Protein AF-A0A2K1Q4A9-F1 (afdb_monomer)

Foldseek 3Di:
DCCPCVFPVVVVQHDDLLSSLVSVCVVCVDPVVLVVLLVVLVVLLVDDLVSSQVVVCVVNVVRDDCVVVVDRSNRSSVVSNVSSD

InterPro domains:
  IPR041129 CdiI immunity protein [PF18593] (4-83)

Mean predicted aligned error: 3.62 Å

Secondary structure (DSSP, 8-state):
-HHHHSSTTGGGT-SSHHHHHHHHHHH---HHHHHHHHHHHHHHTTS-HHHHHHHHHHHTTTS--GGGGT--HHHHHHHHHHHT-

Solvent-accessible surface area (backbone atoms only — not comparable to full-atom values): 4899 Å² total; per-residue (Å²): 105,60,71,68,49,52,26,96,67,16,72,82,44,30,93,45,73,55,45,26,44,45,42,49,49,64,76,47,76,47,67,66,59,55,50,51,52,49,51,53,54,57,56,52,66,71,49,55,73,69,58,37,44,54,55,49,43,60,75,29,70,75,64,55,62,44,60,85,74,79,32,48,68,66,57,44,51,52,52,51,54,60,50,69,105

Structure (mmCIF, N/CA/C/O backbone):
data_AF-A0A2K1Q4A9-F1
#
_entry.id   AF-A0A2K1Q4A9-F1
#
loop_
_atom_site.group_PDB
_atom_site.id
_atom_site.type_symbol
_atom_site.label_atom_id
_atom_site.label_alt_id
_atom_site.label_comp_id
_atom_site.label_asym_id
_atom_site.label_entity_id
_atom_site.label_seq_id
_atom_site.pdbx_PDB_ins_code
_atom_site.Cartn_x
_atom_site.Cartn_y
_atom_site.Cartn_z
_atom_site.occupancy
_atom_site.B_iso_or_equiv
_atom_site.auth_seq_id
_atom_site.auth_comp_id
_atom_site.auth_asym_id
_atom_site.auth_atom_id
_atom_site.pdbx_PDB_model_num
ATOM 1 N N . MET A 1 1 ? 4.179 3.787 -7.803 1.00 83.00 1 MET A N 1
ATOM 2 C CA . MET A 1 1 ? 4.367 2.371 -7.423 1.00 83.00 1 MET A CA 1
ATOM 3 C C . MET A 1 1 ? 3.080 1.581 -7.629 1.00 83.00 1 MET A C 1
ATOM 5 O O . MET A 1 1 ? 3.051 0.826 -8.581 1.00 83.00 1 MET A O 1
ATOM 9 N N . ILE A 1 2 ? 2.008 1.794 -6.847 1.00 82.62 2 ILE A N 1
ATOM 10 C CA . ILE A 1 2 ? 0.778 0.964 -6.904 1.00 82.62 2 ILE A CA 1
ATOM 11 C C . ILE A 1 2 ? 0.173 0.893 -8.312 1.00 82.62 2 ILE A C 1
ATOM 13 O O . ILE A 1 2 ? 0.055 -0.195 -8.853 1.00 82.62 2 ILE A O 1
ATOM 17 N N . LEU A 1 3 ? -0.121 2.038 -8.934 1.00 84.38 3 LEU A N 1
ATOM 18 C CA . LEU A 1 3 ? -0.754 2.087 -10.262 1.00 84.38 3 LEU A CA 1
ATOM 19 C C . LEU A 1 3 ? 0.085 1.471 -11.393 1.00 84.38 3 LEU A C 1
ATOM 21 O O . LEU A 1 3 ? -0.462 1.106 -12.424 1.00 84.38 3 LEU A O 1
ATOM 25 N N . VAL A 1 4 ? 1.406 1.392 -11.216 1.00 84.44 4 VAL A N 1
ATOM 26 C CA . VAL A 1 4 ? 2.333 0.923 -12.258 1.00 84.44 4 VAL A CA 1
ATOM 27 C C . VAL A 1 4 ? 2.652 -0.555 -12.055 1.00 84.44 4 VAL A C 1
ATOM 29 O O . VAL A 1 4 ? 2.486 -1.347 -12.966 1.00 84.44 4 VAL A O 1
ATOM 32 N N . PHE A 1 5 ? 3.064 -0.927 -10.844 1.00 85.38 5 PHE A N 1
ATOM 33 C CA . PHE A 1 5 ? 3.592 -2.255 -10.529 1.00 85.38 5 PHE A CA 1
ATOM 34 C C . PHE A 1 5 ? 2.518 -3.243 -10.060 1.00 85.38 5 PHE A C 1
ATOM 36 O O . PHE A 1 5 ? 2.674 -4.442 -10.225 1.00 85.38 5 PHE A O 1
ATOM 43 N N . PHE A 1 6 ? 1.422 -2.744 -9.482 1.00 85.62 6 PHE A N 1
ATOM 44 C CA . PHE A 1 6 ? 0.275 -3.549 -9.040 1.00 85.62 6 PHE A CA 1
ATOM 45 C C . PHE A 1 6 ? -0.979 -3.253 -9.880 1.00 85.62 6 PHE A C 1
ATOM 47 O O . PHE A 1 6 ? -2.103 -3.454 -9.420 1.00 85.62 6 PHE A O 1
ATOM 54 N N . GLY A 1 7 ? -0.780 -2.706 -11.084 1.00 83.12 7 GLY A N 1
ATOM 55 C CA . GLY A 1 7 ? -1.839 -2.422 -12.050 1.00 83.12 7 GLY A CA 1
ATOM 56 C C . GLY A 1 7 ? -2.331 -3.682 -12.768 1.00 83.12 7 GLY A C 1
ATOM 57 O O . GLY A 1 7 ? -2.134 -4.797 -12.295 1.00 83.12 7 GLY A O 1
ATOM 58 N N . GLN A 1 8 ? -2.982 -3.511 -13.922 1.00 78.00 8 GLN A N 1
ATOM 59 C CA . GLN A 1 8 ? -3.545 -4.635 -14.691 1.00 78.00 8 GLN A CA 1
ATOM 60 C C . GLN A 1 8 ? -2.482 -5.634 -15.168 1.00 78.00 8 GLN A C 1
ATOM 62 O O . GLN A 1 8 ? -2.755 -6.829 -15.169 1.00 78.00 8 GLN A O 1
ATOM 67 N N . ASP A 1 9 ? -1.281 -5.147 -15.480 1.00 82.88 9 ASP A N 1
ATOM 68 C CA . ASP A 1 9 ? -0.160 -5.944 -15.992 1.00 82.88 9 ASP A CA 1
ATOM 69 C C . ASP A 1 9 ? 0.868 -6.269 -14.887 1.00 82.88 9 ASP A C 1
ATOM 71 O O . ASP A 1 9 ? 2.082 -6.228 -15.102 1.00 82.88 9 ASP A O 1
ATOM 75 N N . PHE A 1 10 ? 0.399 -6.505 -13.652 1.00 81.69 10 PHE A N 1
ATOM 76 C CA . PHE A 1 10 ? 1.284 -6.775 -12.510 1.00 81.69 10 PHE A CA 1
ATOM 77 C C . PHE A 1 10 ? 2.135 -8.042 -12.703 1.00 81.69 10 PHE A C 1
ATOM 79 O O . PHE A 1 10 ? 3.242 -8.127 -12.176 1.00 81.69 10 PHE A O 1
ATOM 86 N N . ASP A 1 11 ? 1.626 -8.998 -13.481 1.00 83.69 11 ASP A N 1
ATOM 87 C CA . ASP A 1 11 ? 2.248 -10.282 -13.808 1.00 83.69 11 ASP A CA 1
ATOM 88 C C . ASP A 1 11 ? 3.564 -10.129 -14.584 1.00 83.69 11 ASP A C 1
ATOM 90 O O . ASP A 1 11 ? 4.428 -11.001 -14.514 1.00 83.69 11 ASP A O 1
ATOM 94 N N . ILE A 1 12 ? 3.766 -8.991 -15.256 1.00 86.94 12 ILE A N 1
ATOM 95 C CA . ILE A 1 12 ? 5.044 -8.635 -15.886 1.00 86.94 12 ILE A CA 1
ATOM 96 C C . ILE A 1 12 ? 6.136 -8.387 -14.830 1.00 86.94 12 ILE A C 1
ATOM 98 O O . ILE A 1 12 ? 7.318 -8.618 -15.095 1.00 86.94 12 ILE A O 1
ATOM 102 N N . PHE A 1 13 ? 5.756 -7.926 -13.635 1.00 85.06 13 PHE A N 1
ATOM 103 C CA . PHE A 1 13 ? 6.676 -7.576 -12.549 1.00 85.06 13 PHE A CA 1
ATOM 104 C C . PHE A 1 13 ? 6.827 -8.693 -11.504 1.00 85.06 13 PHE A C 1
ATOM 106 O O . PHE A 1 13 ? 7.852 -8.752 -10.823 1.00 85.06 13 PHE A O 1
ATOM 113 N N . GLY A 1 14 ? 5.830 -9.572 -11.365 1.00 87.75 14 GLY A N 1
ATOM 114 C CA . GLY A 1 14 ? 5.861 -10.731 -10.471 1.00 87.75 14 GLY A CA 1
ATOM 115 C C . GLY A 1 14 ? 4.470 -11.252 -10.107 1.00 87.75 14 GLY A C 1
ATOM 116 O O . GLY A 1 14 ? 3.457 -10.630 -10.412 1.00 87.75 14 GLY A O 1
ATOM 117 N N . GLU A 1 15 ? 4.409 -12.388 -9.412 1.00 85.88 15 GLU A N 1
ATOM 118 C CA . GLU A 1 15 ? 3.142 -12.992 -8.965 1.00 85.88 15 GLU A CA 1
ATOM 119 C C . GLU A 1 15 ? 2.846 -12.689 -7.489 1.00 85.88 15 GLU A C 1
ATOM 121 O O . GLU A 1 15 ? 1.710 -12.813 -7.029 1.00 85.88 15 GLU A O 1
ATOM 126 N N . THR A 1 16 ? 3.864 -12.270 -6.733 1.00 90.25 16 THR A N 1
ATOM 127 C CA . THR A 1 16 ? 3.775 -11.942 -5.306 1.00 90.25 16 THR A CA 1
ATOM 128 C C . THR A 1 16 ? 4.100 -10.474 -5.030 1.00 90.25 16 THR A C 1
ATOM 130 O O . THR A 1 16 ? 4.806 -9.812 -5.791 1.00 90.25 16 THR A O 1
ATOM 133 N N . ILE A 1 17 ? 3.617 -9.951 -3.895 1.00 91.38 17 ILE A N 1
ATOM 134 C CA . ILE A 1 17 ? 3.919 -8.578 -3.449 1.00 91.38 17 ILE A CA 1
ATOM 135 C C . ILE A 1 17 ? 5.435 -8.373 -3.355 1.00 91.38 17 ILE A C 1
ATOM 137 O O . ILE A 1 17 ? 5.949 -7.331 -3.753 1.00 91.38 17 ILE A O 1
ATOM 141 N N . GLU A 1 18 ? 6.153 -9.368 -2.843 1.00 93.06 18 GLU A N 1
ATOM 142 C CA . GLU A 1 18 ? 7.596 -9.320 -2.647 1.00 93.06 18 GLU A CA 1
ATOM 143 C C . GLU A 1 18 ? 8.358 -9.278 -3.976 1.00 93.06 18 GLU A C 1
ATOM 145 O O . GLU A 1 18 ? 9.277 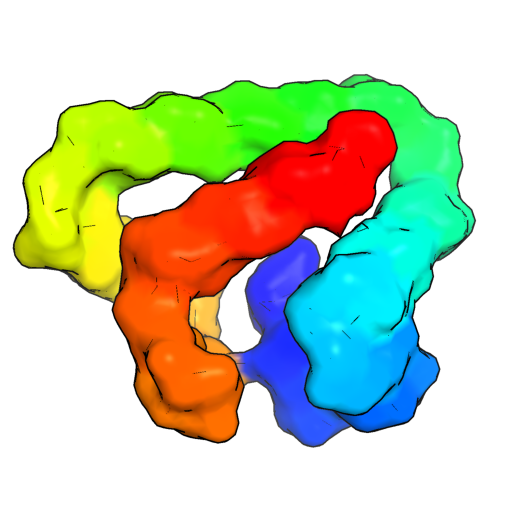-8.471 -4.111 1.00 93.06 18 GLU A O 1
ATOM 150 N N . GLU A 1 19 ? 7.967 -10.087 -4.965 1.00 90.81 19 GLU A N 1
ATOM 151 C CA . GLU A 1 19 ? 8.575 -10.073 -6.304 1.00 90.81 19 GLU A CA 1
ATOM 152 C C . GLU A 1 19 ? 8.356 -8.734 -7.004 1.00 90.81 19 GLU A C 1
ATOM 154 O O . GLU A 1 19 ? 9.304 -8.138 -7.513 1.00 90.81 19 GLU A O 1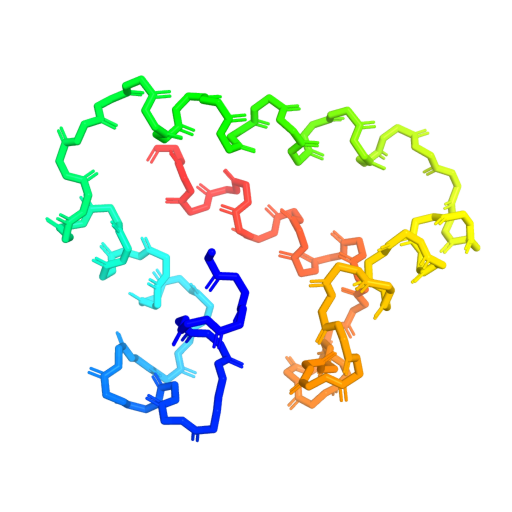
ATOM 159 N N . ILE A 1 20 ? 7.133 -8.209 -6.945 1.00 91.56 20 ILE A N 1
ATOM 160 C CA . ILE A 1 20 ? 6.795 -6.925 -7.558 1.00 91.56 20 ILE A CA 1
ATOM 161 C C . ILE A 1 20 ? 7.584 -5.781 -6.903 1.00 91.56 20 ILE A C 1
ATOM 163 O O . ILE A 1 20 ? 8.117 -4.904 -7.586 1.00 91.56 20 ILE A O 1
ATOM 167 N N . VAL A 1 21 ? 7.711 -5.778 -5.570 1.00 90.88 21 VAL A N 1
ATOM 168 C CA . VAL A 1 21 ? 8.522 -4.775 -4.855 1.00 90.88 21 VAL A CA 1
ATOM 169 C C . VAL A 1 21 ? 10.012 -4.944 -5.161 1.00 90.88 21 VAL A C 1
ATOM 171 O O . VAL A 1 21 ? 10.738 -3.951 -5.243 1.00 90.88 21 VAL A O 1
ATOM 174 N N . HIS A 1 22 ? 10.479 -6.174 -5.374 1.00 89.75 22 HIS A N 1
ATOM 175 C CA . HIS A 1 22 ? 11.844 -6.431 -5.817 1.00 89.75 22 HIS A CA 1
ATOM 176 C C . HIS A 1 22 ? 12.098 -5.863 -7.220 1.00 89.75 22 HIS A C 1
ATOM 178 O O . HIS A 1 22 ? 13.086 -5.154 -7.409 1.00 89.75 22 HIS A O 1
ATOM 184 N N . SER A 1 23 ? 11.181 -6.088 -8.167 1.00 89.00 23 SER A N 1
ATOM 185 C CA . SER A 1 23 ? 11.222 -5.484 -9.504 1.00 89.00 23 SER A CA 1
ATOM 186 C C . SER A 1 23 ? 11.228 -3.954 -9.425 1.00 89.00 23 SER A C 1
ATOM 188 O O . SER A 1 23 ? 12.074 -3.319 -10.048 1.00 89.00 23 SER A O 1
ATOM 190 N N . TYR A 1 24 ? 10.406 -3.350 -8.560 1.00 88.75 24 TYR A N 1
ATOM 191 C CA . TYR A 1 24 ? 10.442 -1.905 -8.320 1.00 88.75 24 TYR A CA 1
ATOM 192 C C . TYR A 1 24 ? 11.816 -1.411 -7.840 1.00 88.75 24 TYR A C 1
ATOM 194 O O . TYR A 1 24 ? 12.311 -0.405 -8.341 1.00 88.75 24 TYR A O 1
ATOM 202 N N . LYS A 1 25 ? 12.455 -2.097 -6.883 1.00 87.44 25 LYS A N 1
ATOM 203 C CA . LYS A 1 25 ? 13.800 -1.722 -6.400 1.00 87.44 25 LYS A CA 1
ATOM 204 C C . LYS A 1 25 ? 14.867 -1.887 -7.482 1.00 87.44 25 LYS A C 1
ATOM 206 O O . LYS A 1 25 ? 15.816 -1.10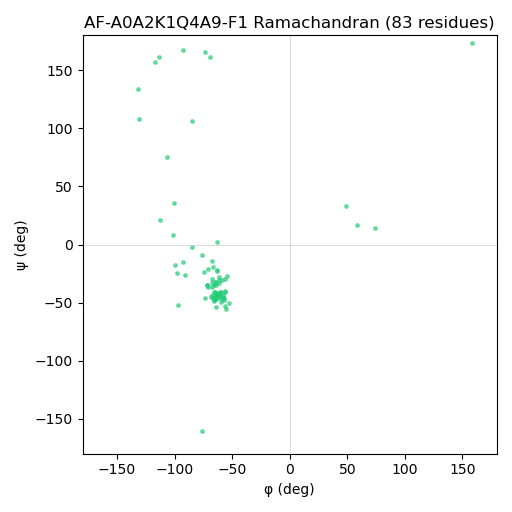9 -7.510 1.00 87.44 25 LYS A O 1
ATOM 211 N N . TYR A 1 26 ? 14.723 -2.898 -8.336 1.00 84.94 26 TYR A N 1
ATOM 212 C CA . TYR A 1 26 ? 15.620 -3.131 -9.462 1.00 84.94 26 TYR A CA 1
ATOM 213 C C . TYR A 1 26 ? 15.468 -2.044 -10.532 1.00 84.94 26 TYR A C 1
ATOM 215 O O . TYR A 1 26 ? 16.456 -1.484 -10.985 1.00 84.94 26 TYR A O 1
ATOM 223 N N . ASP A 1 27 ? 14.244 -1.668 -10.894 1.00 82.19 27 ASP A N 1
ATOM 224 C CA . ASP A 1 27 ? 14.018 -0.632 -11.908 1.00 82.19 27 ASP A CA 1
ATOM 225 C C . ASP A 1 27 ? 14.371 0.769 -11.383 1.00 82.19 27 ASP A C 1
ATOM 227 O O . ASP A 1 27 ? 14.918 1.606 -12.106 1.00 82.19 27 ASP A O 1
ATOM 231 N N . TYR A 1 28 ? 14.118 1.016 -10.095 1.00 76.06 28 TYR A N 1
ATOM 232 C CA . TYR A 1 28 ? 14.427 2.264 -9.405 1.00 76.06 28 TYR A CA 1
ATOM 233 C C . TYR A 1 28 ? 15.626 2.084 -8.467 1.00 76.06 28 TYR A C 1
ATOM 235 O O . TYR A 1 28 ? 15.493 2.092 -7.245 1.00 76.06 28 TYR A O 1
ATOM 243 N N . HIS A 1 29 ? 16.825 2.021 -9.054 1.00 69.88 29 HIS A N 1
ATOM 244 C CA . HIS A 1 29 ? 18.118 1.985 -8.349 1.00 69.88 29 HIS A CA 1
ATOM 245 C C . HIS A 1 29 ? 18.436 3.243 -7.504 1.00 69.88 29 HIS A C 1
ATOM 247 O O . HIS A 1 29 ? 19.516 3.347 -6.918 1.00 69.88 29 HIS A O 1
ATOM 253 N N . ASP A 1 30 ? 17.530 4.221 -7.447 1.00 82.81 30 ASP A N 1
ATOM 254 C CA . ASP A 1 30 ? 17.696 5.441 -6.664 1.00 82.81 30 ASP A CA 1
ATOM 255 C C . ASP A 1 30 ? 17.260 5.211 -5.205 1.00 82.81 30 ASP A C 1
ATOM 257 O O . ASP A 1 30 ? 16.070 5.147 -4.871 1.00 82.81 30 ASP A O 1
ATOM 261 N N . ALA A 1 31 ? 18.253 5.123 -4.317 1.00 81.94 31 ALA A N 1
ATOM 262 C CA . ALA A 1 31 ? 18.060 4.967 -2.879 1.00 81.94 31 ALA A CA 1
ATOM 263 C C . ALA A 1 31 ? 17.183 6.073 -2.257 1.00 81.94 31 ALA A C 1
ATOM 265 O O . ALA A 1 31 ? 16.450 5.797 -1.301 1.00 81.94 31 ALA A O 1
ATOM 266 N N . ASP A 1 32 ? 17.183 7.293 -2.803 1.00 86.81 32 ASP A N 1
ATOM 267 C CA . ASP A 1 32 ? 16.341 8.381 -2.301 1.00 86.81 32 ASP A CA 1
ATOM 268 C C . ASP A 1 32 ? 14.868 8.150 -2.648 1.00 86.81 32 ASP A C 1
ATOM 270 O O . ASP A 1 32 ? 13.976 8.472 -1.859 1.00 86.81 32 ASP A O 1
ATOM 274 N N . VAL A 1 33 ? 14.583 7.558 -3.810 1.00 85.69 33 VAL A N 1
ATOM 275 C CA . VAL A 1 33 ? 13.218 7.187 -4.212 1.00 85.69 33 VAL A CA 1
ATOM 276 C C . VAL A 1 33 ? 12.672 6.085 -3.303 1.00 85.69 33 VAL A C 1
ATOM 278 O O . VAL A 1 33 ? 11.556 6.212 -2.791 1.00 85.69 33 VAL A O 1
ATOM 281 N N . VAL A 1 34 ? 13.469 5.048 -3.033 1.00 87.31 34 VAL A N 1
ATOM 282 C CA . VAL A 1 34 ? 13.100 3.957 -2.114 1.00 87.31 34 VAL A CA 1
ATOM 283 C C . VAL A 1 34 ? 12.903 4.482 -0.685 1.00 87.31 34 VAL A C 1
ATOM 285 O O . VAL A 1 34 ? 11.902 4.165 -0.040 1.00 87.31 34 VAL A O 1
ATOM 288 N N . SER A 1 35 ? 13.800 5.350 -0.205 1.00 88.88 35 SER A N 1
ATOM 289 C CA . SER A 1 35 ? 13.716 5.965 1.127 1.00 88.88 35 SER A CA 1
ATOM 290 C C . SER A 1 35 ? 12.471 6.845 1.291 1.00 88.88 35 SER A C 1
ATOM 292 O O . SER A 1 35 ? 11.763 6.747 2.298 1.00 88.88 35 SER A O 1
ATOM 294 N N . ARG A 1 36 ? 12.136 7.659 0.280 1.00 90.19 36 ARG A N 1
ATOM 295 C CA . ARG A 1 36 ? 10.908 8.471 0.278 1.00 90.19 36 ARG A CA 1
ATOM 296 C C . ARG A 1 36 ? 9.655 7.605 0.344 1.00 90.19 36 ARG A C 1
ATOM 298 O O . ARG A 1 36 ? 8.787 7.890 1.167 1.00 90.19 36 ARG A O 1
ATOM 305 N N . LEU A 1 37 ? 9.582 6.542 -0.459 1.00 90.06 37 LEU A N 1
ATOM 306 C CA . LEU A 1 37 ? 8.450 5.613 -0.427 1.00 90.06 37 LEU A CA 1
ATOM 307 C C . LEU A 1 37 ? 8.311 4.961 0.955 1.00 90.06 37 LEU A C 1
ATOM 309 O O . LEU A 1 37 ? 7.219 4.916 1.516 1.00 90.06 37 LEU A O 1
ATOM 313 N N . ARG A 1 38 ? 9.429 4.526 1.546 1.00 91.38 38 ARG A N 1
ATOM 314 C CA . ARG A 1 38 ? 9.459 3.944 2.892 1.00 91.38 38 ARG A CA 1
ATOM 315 C C . ARG A 1 38 ? 8.883 4.895 3.943 1.00 91.38 38 ARG A C 1
ATOM 317 O O . ARG A 1 38 ? 8.063 4.487 4.766 1.00 91.38 38 ARG A O 1
ATOM 324 N N . ASN A 1 39 ? 9.289 6.162 3.899 1.00 93.38 39 ASN A N 1
ATOM 325 C CA . ASN A 1 39 ? 8.793 7.183 4.819 1.00 93.38 39 ASN A CA 1
ATOM 326 C C . ASN A 1 39 ? 7.297 7.444 4.606 1.00 93.38 39 ASN A C 1
ATOM 328 O O . ASN A 1 39 ? 6.549 7.469 5.575 1.00 93.38 39 ASN A O 1
ATOM 332 N N . GLN A 1 40 ? 6.841 7.554 3.354 1.00 92.62 40 GLN A N 1
ATOM 333 C CA . GLN A 1 40 ? 5.420 7.739 3.038 1.00 92.62 40 GLN A CA 1
ATOM 334 C C . GLN A 1 40 ? 4.553 6.596 3.576 1.00 92.62 40 GLN A C 1
ATOM 336 O O . GLN A 1 40 ? 3.539 6.851 4.222 1.00 92.62 40 GLN A O 1
ATOM 341 N N . ILE A 1 41 ? 4.973 5.344 3.366 1.00 93.44 41 ILE A N 1
ATOM 342 C CA . ILE A 1 41 ? 4.265 4.169 3.891 1.00 93.44 41 ILE A CA 1
ATOM 343 C C . ILE A 1 41 ? 4.235 4.198 5.424 1.00 93.44 41 ILE A C 1
ATOM 345 O O . ILE A 1 41 ? 3.202 3.922 6.028 1.00 93.44 41 ILE A O 1
ATOM 349 N N . THR A 1 42 ? 5.351 4.566 6.056 1.00 94.38 42 THR A N 1
ATOM 350 C CA . THR A 1 42 ? 5.458 4.628 7.520 1.00 94.38 42 THR A CA 1
ATOM 351 C C . THR A 1 42 ? 4.536 5.687 8.121 1.00 94.38 42 THR A C 1
ATOM 353 O O . THR A 1 42 ? 3.912 5.424 9.145 1.00 94.38 42 THR A O 1
ATOM 356 N N . GLU A 1 43 ? 4.422 6.861 7.496 1.00 94.19 43 GLU A N 1
ATOM 357 C CA . GLU A 1 43 ? 3.495 7.907 7.945 1.00 94.19 43 GLU A CA 1
ATOM 358 C C . GLU A 1 43 ? 2.038 7.470 7.795 1.00 94.19 43 GLU A C 1
ATOM 360 O O . GLU A 1 43 ? 1.279 7.532 8.757 1.00 94.19 43 GLU A O 1
ATOM 365 N N . VAL A 1 44 ? 1.666 6.938 6.631 1.00 93.38 44 VAL A N 1
ATOM 366 C CA . VAL A 1 44 ? 0.290 6.499 6.355 1.00 93.38 44 VAL A CA 1
ATOM 367 C C . VAL A 1 44 ? -0.137 5.340 7.268 1.00 93.38 44 VAL A C 1
ATOM 369 O O . VAL A 1 44 ? -1.292 5.264 7.679 1.00 93.38 44 VAL A O 1
ATOM 372 N N . LEU A 1 45 ? 0.789 4.461 7.665 1.00 94.06 45 LEU A N 1
ATOM 373 C CA . LEU A 1 45 ? 0.506 3.374 8.609 1.00 94.06 45 LEU A CA 1
ATOM 374 C C . LEU A 1 45 ? 0.185 3.845 10.040 1.00 94.06 45 LEU A C 1
ATOM 376 O O . LEU A 1 45 ? -0.321 3.032 10.820 1.00 94.06 45 LEU A O 1
ATOM 380 N N . LYS A 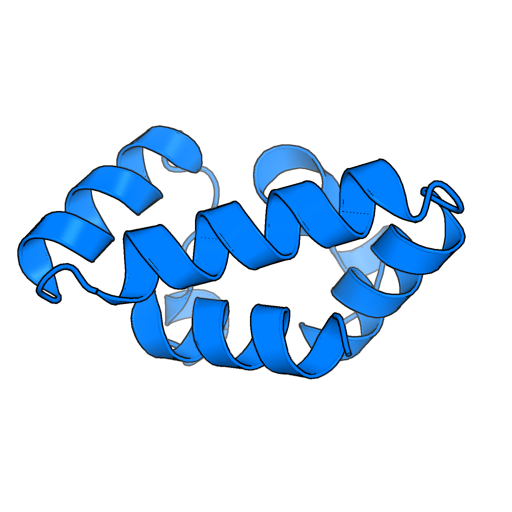1 46 ? 0.455 5.107 10.403 1.00 94.62 46 LYS A N 1
ATOM 381 C CA . LYS A 1 46 ? 0.080 5.665 11.717 1.00 94.62 46 LYS A CA 1
ATOM 382 C C . LYS A 1 46 ? -1.416 5.951 11.833 1.00 94.62 46 LYS A C 1
ATOM 384 O O . LYS A 1 46 ? -1.930 5.977 12.949 1.00 94.62 46 LYS A O 1
ATOM 389 N N . GLU A 1 47 ? -2.093 6.142 10.705 1.00 95.38 47 GLU A N 1
ATOM 390 C CA . GLU A 1 47 ? -3.528 6.410 10.663 1.00 95.38 47 GLU A CA 1
ATOM 391 C C . GLU A 1 47 ? -4.341 5.178 11.078 1.00 95.38 47 GLU A C 1
ATOM 393 O O . GLU A 1 47 ? -3.859 4.037 11.045 1.00 95.38 47 GLU A O 1
ATOM 398 N N . ASN A 1 48 ? -5.605 5.386 11.450 1.00 94.88 48 ASN A N 1
ATOM 399 C CA . ASN A 1 48 ? -6.520 4.274 11.714 1.00 94.88 48 ASN A CA 1
ATOM 400 C C . ASN A 1 48 ? -6.967 3.585 10.408 1.00 94.88 48 ASN A C 1
ATOM 402 O O . ASN A 1 48 ? -6.800 4.116 9.315 1.00 94.88 48 ASN A O 1
ATOM 406 N N . ASP A 1 49 ? -7.558 2.390 10.502 1.00 93.50 49 ASP A N 1
ATOM 407 C CA . ASP A 1 49 ? -7.887 1.576 9.317 1.00 93.50 49 ASP A CA 1
ATOM 408 C C . ASP A 1 49 ? -8.874 2.241 8.344 1.00 93.50 49 ASP A C 1
ATOM 410 O O . ASP A 1 49 ? -8.800 2.004 7.135 1.00 93.50 49 ASP A O 1
ATOM 414 N N . SER A 1 50 ? -9.784 3.081 8.845 1.00 94.12 50 SER A N 1
ATOM 415 C CA . SER A 1 50 ? -10.772 3.782 8.019 1.00 94.12 50 SER A CA 1
ATOM 416 C C . SER A 1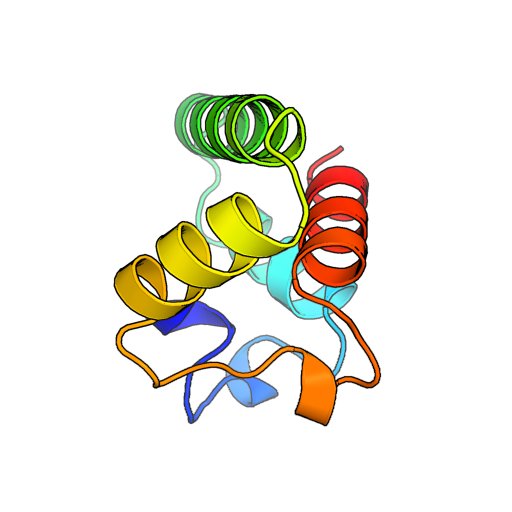 50 ? -10.130 4.919 7.223 1.00 94.12 50 SER A C 1
ATOM 418 O O . SER A 1 50 ? -10.359 5.050 6.016 1.00 94.12 50 SER A O 1
ATOM 420 N N . GLU A 1 51 ? -9.303 5.728 7.885 1.00 95.12 51 GLU A N 1
ATOM 421 C CA . GLU A 1 51 ? -8.532 6.807 7.256 1.00 95.12 51 GLU A CA 1
ATOM 422 C C . GLU A 1 51 ? -7.519 6.245 6.266 1.00 95.12 51 GLU A C 1
ATOM 424 O O . GLU A 1 51 ? -7.498 6.657 5.107 1.00 95.12 51 GLU A O 1
ATOM 429 N N . LEU A 1 52 ? -6.773 5.221 6.681 1.00 94.19 52 LEU A N 1
ATOM 430 C CA . LEU A 1 52 ? -5.839 4.492 5.837 1.00 94.19 52 LEU A CA 1
ATOM 431 C C . LEU A 1 52 ? -6.512 3.994 4.557 1.00 94.19 52 LEU A C 1
ATOM 433 O O . LEU A 1 52 ? -6.022 4.230 3.455 1.00 94.19 52 LEU A O 1
ATOM 437 N N . THR A 1 53 ? -7.658 3.325 4.693 1.00 94.00 53 THR A N 1
ATOM 438 C CA . THR A 1 53 ? -8.409 2.820 3.540 1.00 94.00 53 THR A CA 1
ATOM 439 C C . THR A 1 53 ? -8.833 3.959 2.619 1.00 94.00 53 THR A C 1
ATOM 441 O O . THR A 1 53 ? -8.694 3.836 1.406 1.00 94.00 53 THR A O 1
ATOM 444 N N . SER A 1 54 ? -9.303 5.076 3.174 1.00 93.62 54 SER A N 1
ATOM 445 C CA . SER A 1 54 ? -9.743 6.234 2.388 1.00 93.62 54 SER A CA 1
ATOM 446 C C . SER A 1 54 ? -8.588 6.863 1.601 1.00 93.62 54 SER A C 1
ATOM 448 O O . SER A 1 54 ? -8.725 7.116 0.404 1.00 93.62 54 SER A O 1
ATOM 450 N N . ILE A 1 55 ? -7.434 7.050 2.249 1.00 93.50 55 ILE A N 1
ATOM 451 C CA . ILE A 1 55 ? -6.207 7.562 1.624 1.00 93.50 55 ILE A CA 1
ATOM 452 C C . ILE A 1 55 ? -5.766 6.631 0.495 1.00 93.50 55 ILE A C 1
ATOM 454 O O . ILE A 1 55 ? -5.518 7.074 -0.625 1.00 93.50 55 ILE A O 1
ATOM 458 N N . MET A 1 56 ? -5.695 5.330 0.771 1.00 93.50 56 MET A N 1
ATOM 459 C CA . MET A 1 56 ? -5.167 4.364 -0.184 1.00 93.50 56 MET A CA 1
ATOM 460 C C . MET A 1 56 ? -6.090 4.134 -1.377 1.00 93.50 56 MET A C 1
ATOM 462 O O . MET A 1 56 ? -5.599 4.009 -2.493 1.00 93.50 56 MET A O 1
ATOM 466 N N . VAL A 1 57 ? -7.410 4.133 -1.177 1.00 92.00 57 VAL A N 1
ATOM 467 C CA . VAL A 1 57 ? -8.385 4.053 -2.277 1.00 92.00 57 VAL A CA 1
ATOM 468 C C . VAL A 1 57 ? -8.244 5.244 -3.223 1.00 92.00 57 VAL A C 1
ATOM 470 O O . VAL A 1 57 ? -8.290 5.058 -4.440 1.00 92.00 57 VAL A O 1
ATOM 473 N N . LEU A 1 58 ? -8.024 6.445 -2.677 1.00 91.19 58 LEU A N 1
ATOM 474 C CA . LEU A 1 58 ? -7.779 7.643 -3.475 1.00 91.19 58 LEU A CA 1
ATOM 475 C C . LEU A 1 58 ? -6.457 7.536 -4.249 1.00 91.19 58 LEU A C 1
ATOM 477 O O . LEU A 1 58 ? -6.440 7.769 -5.453 1.00 91.19 58 LEU A O 1
ATOM 481 N N . LEU A 1 59 ? -5.369 7.134 -3.583 1.00 89.81 59 LEU A N 1
ATOM 482 C CA . LEU A 1 59 ? -4.044 6.973 -4.202 1.00 89.81 59 LEU A CA 1
ATOM 483 C C . LEU A 1 59 ? -3.998 5.870 -5.263 1.00 89.81 59 LEU A C 1
ATOM 485 O O . LEU A 1 59 ? -3.221 5.950 -6.211 1.00 89.81 59 LEU A O 1
ATOM 489 N N . ALA A 1 60 ? -4.796 4.823 -5.081 1.00 89.19 60 ALA A N 1
ATOM 490 C CA . ALA A 1 60 ? -4.912 3.724 -6.022 1.00 89.19 60 ALA A CA 1
ATOM 491 C C . ALA A 1 60 ? -5.920 4.005 -7.138 1.00 89.19 60 ALA A C 1
ATOM 493 O O . ALA A 1 60 ? -6.094 3.142 -7.989 1.00 89.19 60 ALA A O 1
ATOM 494 N N . GLU A 1 61 ? -6.608 5.151 -7.129 1.00 89.38 61 GLU A N 1
ATOM 495 C CA . GLU A 1 61 ? -7.622 5.528 -8.122 1.00 89.38 61 GLU A CA 1
ATOM 496 C C . GLU A 1 61 ? -8.664 4.422 -8.391 1.00 89.38 61 GLU A C 1
ATOM 498 O O . GLU A 1 61 ? -9.153 4.270 -9.507 1.00 89.38 61 GLU A O 1
ATOM 503 N N . ASN A 1 62 ? -9.003 3.618 -7.373 1.00 83.31 62 ASN A N 1
ATOM 504 C CA . ASN A 1 62 ? -9.842 2.411 -7.501 1.00 83.31 62 ASN A CA 1
ATOM 505 C C . ASN A 1 62 ? -9.312 1.324 -8.466 1.00 83.31 62 ASN A C 1
ATOM 507 O O . ASN A 1 62 ? -10.059 0.431 -8.855 1.00 83.31 62 ASN A O 1
ATOM 511 N N . GLN A 1 63 ? -8.035 1.364 -8.839 1.00 84.19 63 GLN A N 1
ATOM 512 C CA . GLN A 1 63 ? -7.414 0.405 -9.759 1.00 84.19 63 GLN A CA 1
ATOM 513 C C . GLN A 1 63 ? -6.759 -0.781 -9.043 1.00 84.19 63 GLN A C 1
ATOM 515 O O . GLN A 1 63 ? -6.464 -1.793 -9.670 1.00 84.19 63 GLN A O 1
ATOM 520 N N . PHE A 1 64 ? -6.550 -0.680 -7.729 1.00 88.62 64 PHE A N 1
ATOM 521 C CA . PHE A 1 64 ? -5.932 -1.732 -6.929 1.00 88.62 64 PHE A CA 1
ATOM 522 C C . PHE A 1 64 ? -6.735 -2.021 -5.661 1.00 88.62 64 PHE A C 1
ATOM 524 O O . PHE A 1 64 ? -7.124 -1.113 -4.923 1.00 88.62 64 PHE A O 1
ATOM 531 N N . TYR A 1 65 ? -6.938 -3.311 -5.393 1.00 89.44 65 TYR A N 1
ATOM 532 C CA . TYR A 1 65 ? -7.670 -3.804 -4.234 1.00 89.44 65 TYR A CA 1
ATOM 533 C C . TYR A 1 65 ? -6.854 -4.891 -3.519 1.00 89.44 65 TYR A C 1
ATOM 535 O O . TYR A 1 65 ? -6.815 -6.028 -3.997 1.00 89.44 65 TYR A O 1
ATOM 543 N N . PRO A 1 66 ? -6.281 -4.607 -2.332 1.00 91.50 66 PRO A N 1
ATOM 544 C CA . PRO A 1 66 ? -5.512 -5.585 -1.553 1.00 91.50 66 PRO A CA 1
ATOM 545 C C . PRO A 1 66 ? -6.265 -6.885 -1.258 1.00 91.50 66 PRO A C 1
ATOM 547 O O . PRO A 1 66 ? -5.661 -7.945 -1.134 1.00 91.50 66 PRO A O 1
ATOM 550 N N . LYS A 1 67 ? -7.601 -6.831 -1.201 1.00 92.12 67 LYS A N 1
ATOM 551 C CA . LYS A 1 67 ? -8.449 -8.008 -0.966 1.00 92.12 67 LYS A CA 1
ATOM 552 C C . LY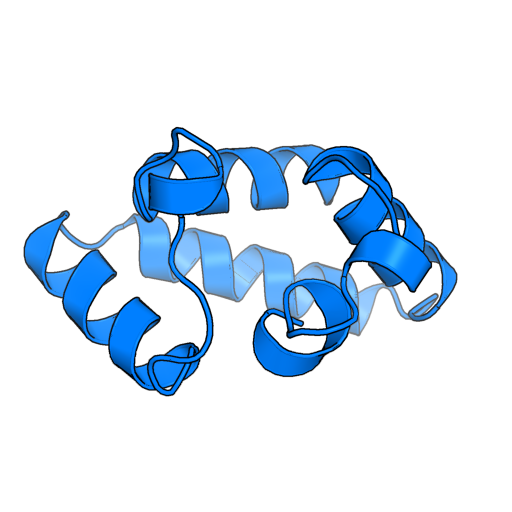S A 1 67 ? -8.268 -9.101 -2.021 1.00 92.12 67 LYS A C 1
ATOM 554 O O . LYS A 1 67 ? -8.418 -10.270 -1.685 1.00 92.12 67 LYS A O 1
ATOM 559 N N . LEU A 1 68 ? -7.933 -8.739 -3.264 1.00 89.06 68 LEU A N 1
ATOM 560 C CA . LEU A 1 68 ? -7.643 -9.707 -4.333 1.00 89.06 68 LEU A CA 1
ATOM 561 C C . LEU A 1 68 ? -6.361 -10.507 -4.058 1.00 89.06 68 LEU A C 1
ATOM 563 O O . LEU A 1 68 ? -6.195 -11.599 -4.584 1.00 89.06 68 LEU A O 1
ATOM 567 N N . TRP A 1 69 ? -5.506 -9.984 -3.180 1.00 89.06 69 TRP A N 1
ATOM 568 C CA . TRP A 1 69 ? -4.253 -10.580 -2.729 1.00 89.06 69 TRP A CA 1
ATOM 569 C C . TRP A 1 69 ? -4.385 -11.242 -1.347 1.00 89.06 69 TRP A C 1
ATOM 571 O O . TRP A 1 69 ? -3.387 -11.636 -0.754 1.00 89.06 69 TRP A O 1
ATOM 581 N N . GLY A 1 70 ? -5.608 -11.347 -0.807 1.00 92.38 70 GLY A N 1
ATOM 582 C CA . GLY A 1 70 ? -5.854 -11.849 0.549 1.00 92.38 70 GLY A CA 1
ATOM 583 C C . GLY A 1 70 ? -5.483 -10.862 1.661 1.00 92.38 70 GLY A C 1
ATOM 584 O O . GLY A 1 70 ? -5.411 -11.254 2.822 1.00 92.38 70 GLY A O 1
ATOM 585 N N . GLU A 1 71 ? -5.271 -9.586 1.327 1.00 94.06 71 GLU A N 1
ATOM 586 C CA . GLU A 1 71 ? -4.744 -8.572 2.239 1.00 94.06 71 GLU A CA 1
ATOM 587 C C . GLU A 1 71 ? -5.766 -7.469 2.576 1.00 94.06 71 GLU A C 1
ATOM 589 O O . GLU A 1 71 ? -6.742 -7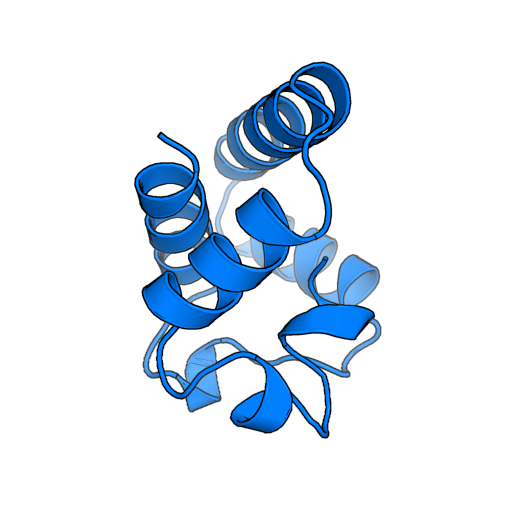.207 1.866 1.00 94.06 71 GLU A O 1
ATOM 594 N N . THR A 1 72 ? -5.501 -6.759 3.671 1.00 95.56 72 THR A N 1
ATOM 595 C CA . THR A 1 72 ? -6.049 -5.424 3.954 1.00 95.56 72 THR A CA 1
ATOM 596 C C . THR A 1 72 ? -5.083 -4.353 3.444 1.00 95.56 72 THR A C 1
ATOM 598 O O . THR A 1 72 ? -3.924 -4.648 3.166 1.00 95.56 72 THR A O 1
ATOM 601 N N . TRP A 1 73 ? -5.501 -3.084 3.371 1.00 94.81 73 TRP A N 1
ATOM 602 C CA . TRP A 1 73 ? -4.565 -1.992 3.057 1.00 94.81 73 TRP A CA 1
ATOM 603 C C . TRP A 1 73 ? -3.387 -1.932 4.030 1.00 94.81 73 TRP A C 1
ATOM 605 O O . TRP A 1 73 ? -2.252 -1.732 3.604 1.00 94.81 73 TRP A O 1
ATOM 615 N N . ARG A 1 74 ? -3.641 -2.157 5.324 1.00 95.81 74 ARG A N 1
ATOM 616 C CA . ARG A 1 74 ? -2.595 -2.166 6.349 1.00 95.81 74 ARG A CA 1
ATOM 617 C C . ARG A 1 74 ? -1.606 -3.300 6.131 1.00 95.81 74 ARG A C 1
ATOM 619 O O . ARG A 1 74 ? -0.408 -3.045 6.065 1.00 95.81 74 ARG A O 1
ATOM 626 N N . SER A 1 75 ? -2.098 -4.529 6.013 1.00 96.06 75 SER A N 1
ATOM 627 C CA . SER A 1 75 ? -1.234 -5.702 5.874 1.00 96.06 75 SER A CA 1
ATOM 628 C C . SER A 1 75 ? -0.476 -5.699 4.542 1.00 96.06 75 SER A C 1
ATOM 630 O O . SER A 1 75 ? 0.723 -5.970 4.528 1.00 96.06 75 SER A O 1
ATOM 632 N N . PHE A 1 76 ? -1.106 -5.238 3.455 1.00 95.81 76 PHE A N 1
ATOM 633 C CA . PHE A 1 76 ? -0.433 -4.974 2.181 1.00 95.81 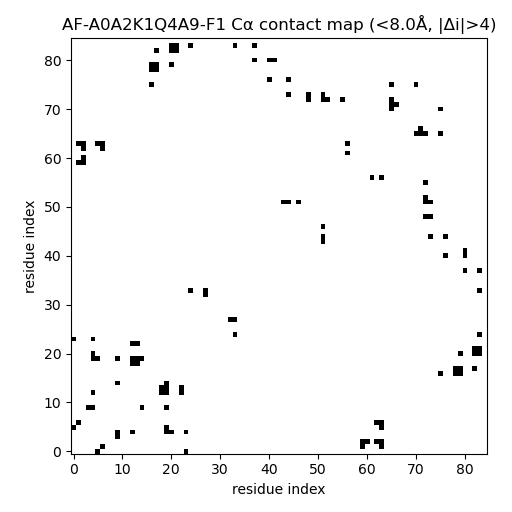76 PHE A CA 1
ATOM 634 C C . PHE A 1 76 ? 0.733 -3.991 2.340 1.00 95.81 76 PHE A C 1
ATOM 636 O O . PHE A 1 76 ? 1.862 -4.302 1.967 1.00 95.81 76 PHE A O 1
ATOM 643 N N . LEU A 1 77 ? 0.495 -2.820 2.940 1.00 94.81 77 LEU A N 1
ATOM 644 C CA . LEU A 1 77 ? 1.538 -1.810 3.135 1.00 94.81 77 LEU A CA 1
ATOM 645 C C . LEU A 1 77 ? 2.659 -2.285 4.061 1.00 94.81 77 LEU A C 1
ATOM 647 O O . LEU A 1 77 ? 3.814 -1.939 3.836 1.00 94.81 77 LEU A O 1
ATOM 651 N N . GLN A 1 78 ? 2.344 -3.089 5.076 1.00 95.38 78 GLN A N 1
ATOM 652 C CA . GLN A 1 78 ? 3.351 -3.705 5.940 1.00 95.38 78 GLN A CA 1
ATOM 653 C C . GLN A 1 78 ? 4.242 -4.685 5.168 1.00 95.38 78 GLN A C 1
ATOM 655 O O . GLN A 1 78 ? 5.457 -4.665 5.358 1.00 95.38 78 GLN A O 1
ATOM 660 N N . ARG A 1 79 ? 3.671 -5.498 4.269 1.00 95.06 79 ARG A N 1
ATOM 661 C CA . ARG A 1 79 ? 4.445 -6.397 3.396 1.00 95.06 79 ARG A CA 1
ATOM 662 C C . ARG A 1 79 ? 5.313 -5.624 2.411 1.00 95.06 79 ARG A C 1
ATOM 664 O O . ARG A 1 79 ? 6.501 -5.911 2.304 1.00 95.06 79 ARG A O 1
ATOM 671 N N . VAL A 1 80 ? 4.762 -4.588 1.773 1.00 93.75 80 VAL A N 1
ATOM 672 C CA . VAL A 1 80 ? 5.541 -3.688 0.907 1.00 93.75 80 VAL A CA 1
ATOM 673 C C . VAL A 1 80 ? 6.693 -3.061 1.694 1.00 93.75 80 VAL A C 1
ATOM 675 O O . VAL A 1 80 ? 7.834 -3.103 1.248 1.00 93.75 80 VAL A O 1
ATOM 678 N N . LEU A 1 81 ? 6.430 -2.538 2.894 1.00 93.44 81 LEU A N 1
ATOM 679 C CA . LEU A 1 81 ? 7.453 -1.937 3.749 1.00 93.44 81 LEU A CA 1
ATOM 680 C C . LEU A 1 81 ? 8.564 -2.927 4.124 1.00 93.44 81 LEU A C 1
ATOM 682 O O . LEU A 1 81 ? 9.734 -2.550 4.127 1.00 93.44 81 LEU A O 1
ATOM 686 N N . ALA A 1 82 ? 8.207 -4.177 4.426 1.00 92.75 82 ALA A N 1
ATOM 687 C CA . ALA A 1 82 ? 9.165 -5.234 4.731 1.00 92.75 82 ALA A CA 1
ATOM 688 C C . ALA A 1 82 ? 10.029 -5.599 3.511 1.00 92.75 82 ALA A C 1
ATOM 690 O O . ALA A 1 82 ? 11.239 -5.745 3.649 1.00 92.75 82 ALA A O 1
ATOM 691 N N . ALA A 1 83 ? 9.441 -5.676 2.314 1.00 90.94 83 ALA A N 1
ATOM 692 C CA . ALA A 1 83 ? 10.165 -5.961 1.072 1.00 90.94 83 ALA A CA 1
ATOM 693 C C . ALA A 1 83 ? 11.060 -4.791 0.597 1.00 90.94 83 ALA A C 1
ATOM 695 O O . ALA A 1 83 ? 12.022 -4.984 -0.155 1.00 90.94 83 ALA A O 1
ATOM 696 N N . LEU A 1 84 ? 10.781 -3.566 1.059 1.00 86.25 84 L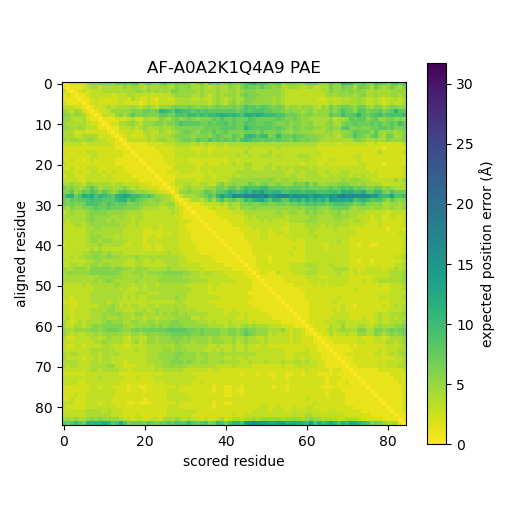EU A N 1
ATOM 697 C CA . LEU A 1 84 ? 11.615 -2.387 0.808 1.00 86.25 84 LEU A CA 1
ATOM 698 C C . LEU A 1 84 ? 12.898 -2.335 1.662 1.00 86.25 84 LEU A C 1
ATOM 700 O O . LEU A 1 84 ? 13.731 -1.469 1.389 1.00 86.25 84 LEU A O 1
ATOM 704 N N . GLN A 1 85 ? 13.072 -3.222 2.655 1.00 74.06 85 GLN A N 1
ATOM 705 C CA . GLN A 1 85 ? 14.302 -3.312 3.465 1.00 74.06 85 GLN A CA 1
ATOM 706 C C . GLN A 1 85 ? 15.530 -3.761 2.667 1.00 74.06 85 GLN A C 1
ATOM 708 O O . GLN A 1 85 ? 15.380 -4.447 1.628 1.00 74.06 85 GLN A O 1
#

pLDDT: mean 89.33, std 5.31, range [69.88, 96.06]

Organism: NCBI:txid1458355

Radius of gyration: 12.15 Å; Cα contacts (8 Å, |Δi|>4): 68; chains: 1; bounding box: 29×22×28 Å

Sequence (85 aa):
MILVFFGQDFDIFGETIEEIVHSYKYDYHDADVVSRLRNQITEVLKENDSELTSIMVLLAENQFYPKLWGETWRSFLQRVLAALQ